Protein AF-A0A523AVA7-F1 (afdb_monomer)

Solvent-accessible surface area (backbone atoms only — not comparable to full-atom values): 9186 Å² total; per-residue (Å²): 134,86,72,50,60,43,30,73,66,47,53,52,54,49,42,49,76,32,59,46,84,69,52,83,42,80,52,64,65,66,61,36,31,76,65,49,27,34,53,84,92,62,74,64,76,43,40,34,35,36,34,74,67,96,50,44,37,29,33,41,36,34,26,89,62,68,74,58,68,70,55,53,47,49,32,48,53,27,35,21,56,64,68,71,31,37,34,43,35,33,42,17,39,35,54,38,27,37,42,38,38,48,47,73,74,80,73,64,92,55,73,65,50,72,48,79,48,58,57,54,83,48,73,68,53,50,55,39,57,56,42,62,42,53,73,47,82,91,44,38,62,58,40,52,50,74,48,38,64,53,58,68,61,58,50,51,55,54,55,51,59,54,60,76,75,106

Secondary structure (DSSP, 8-state):
-PPP-BSHHHHHHHHHHTT-----EEPPHHHHHHTTSS-TT---SEEEEEEE-SSEEEEEEE-SSPPPHHHHHHHHHHHHHHH-SEEEEEEE-BSEEEEEE--SSTTS-PPPEEEEEESB--HHHHHHHHHT----HHHHHHHHHHTS--HHHHHHHHHHHHHH--

Structure (mmCIF, N/CA/C/O backbone):
data_AF-A0A523AVA7-F1
#
_entry.id   AF-A0A523AVA7-F1
#
loop_
_atom_site.group_PDB
_atom_site.id
_atom_site.type_symbol
_atom_site.label_atom_id
_atom_site.label_alt_id
_atom_site.label_comp_id
_atom_site.label_asym_id
_atom_site.label_entity_id
_atom_site.label_seq_id
_atom_site.pdbx_PDB_ins_code
_atom_site.Cartn_x
_atom_site.Cartn_y
_atom_site.Cartn_z
_atom_site.occupancy
_atom_site.B_iso_or_equiv
_atom_site.auth_seq_id
_atom_site.auth_comp_id
_atom_site.auth_asym_id
_atom_site.auth_atom_id
_atom_site.pdbx_PDB_model_num
ATOM 1 N N . MET A 1 1 ? 22.298 18.029 4.481 1.00 49.22 1 MET A N 1
ATOM 2 C CA . MET A 1 1 ? 21.023 17.410 4.899 1.00 49.22 1 MET A CA 1
ATOM 3 C C . MET A 1 1 ? 20.879 16.145 4.081 1.00 49.22 1 MET A C 1
ATOM 5 O O . MET A 1 1 ? 21.023 16.239 2.869 1.00 49.22 1 MET A O 1
ATOM 9 N N . GLU A 1 2 ? 20.735 14.991 4.726 1.00 56.56 2 GLU A N 1
ATOM 10 C CA . GLU A 1 2 ? 20.594 13.702 4.036 1.00 56.56 2 GLU A CA 1
ATOM 11 C C . GLU A 1 2 ? 19.171 13.558 3.483 1.00 56.56 2 GLU A C 1
ATOM 13 O O . GLU A 1 2 ? 18.215 14.003 4.117 1.00 56.56 2 GLU A O 1
ATOM 18 N N . ALA A 1 3 ? 19.050 13.011 2.272 1.00 71.81 3 ALA A N 1
ATOM 19 C CA . ALA A 1 3 ? 17.760 12.713 1.659 1.00 71.81 3 ALA A CA 1
ATOM 20 C C . ALA A 1 3 ? 17.135 11.487 2.338 1.00 71.81 3 ALA A C 1
ATOM 22 O O . ALA A 1 3 ? 17.839 10.525 2.655 1.00 71.81 3 ALA A O 1
ATOM 23 N N . GLU A 1 4 ? 15.820 11.517 2.544 1.00 82.94 4 GLU A N 1
ATOM 24 C CA . GLU A 1 4 ? 15.097 10.381 3.113 1.00 82.94 4 GLU A CA 1
ATOM 25 C C . GLU A 1 4 ? 15.089 9.221 2.103 1.00 82.94 4 GLU A C 1
ATOM 27 O O . GLU A 1 4 ? 14.987 9.431 0.894 1.00 82.94 4 GLU A O 1
ATOM 32 N N . THR A 1 5 ? 15.205 7.982 2.585 1.00 91.31 5 THR A N 1
ATOM 33 C CA . THR A 1 5 ? 15.188 6.787 1.727 1.00 91.31 5 THR A CA 1
ATOM 34 C C . THR A 1 5 ? 13.878 6.030 1.929 1.00 91.31 5 THR A C 1
ATOM 36 O O . THR A 1 5 ? 13.710 5.335 2.928 1.00 91.31 5 THR A O 1
ATOM 39 N N . PHE A 1 6 ? 12.953 6.100 0.970 1.00 93.81 6 PHE A N 1
ATOM 40 C CA . PHE A 1 6 ? 11.614 5.496 1.090 1.00 93.81 6 PHE A CA 1
ATOM 41 C C . PHE A 1 6 ? 11.568 4.016 0.686 1.00 93.81 6 PHE A C 1
ATOM 43 O O . PHE A 1 6 ? 10.702 3.598 -0.080 1.00 93.81 6 PHE A O 1
ATOM 50 N N . ASN A 1 7 ? 12.518 3.206 1.148 1.00 93.81 7 ASN A N 1
ATOM 51 C CA . ASN A 1 7 ? 12.655 1.793 0.772 1.00 93.81 7 ASN A CA 1
ATOM 52 C C . ASN A 1 7 ? 11.729 0.848 1.580 1.00 93.81 7 ASN A C 1
ATOM 54 O O . ASN A 1 7 ? 10.851 1.275 2.329 1.00 93.81 7 ASN A O 1
ATOM 58 N N . LYS A 1 8 ? 11.925 -0.472 1.433 1.00 95.69 8 LYS A N 1
ATOM 59 C CA . LYS A 1 8 ? 11.193 -1.496 2.199 1.00 95.69 8 LYS A CA 1
ATOM 60 C C . LYS A 1 8 ? 11.311 -1.279 3.717 1.00 95.69 8 LYS A C 1
ATOM 62 O O . LYS A 1 8 ? 10.302 -1.350 4.412 1.00 95.69 8 LYS A O 1
ATOM 67 N N . THR A 1 9 ? 12.517 -1.006 4.216 1.00 96.56 9 THR A N 1
ATOM 68 C CA . THR A 1 9 ? 12.782 -0.781 5.645 1.00 96.56 9 THR A CA 1
ATOM 69 C C . THR A 1 9 ? 11.982 0.405 6.172 1.00 96.56 9 THR A C 1
ATOM 71 O O . THR A 1 9 ? 11.299 0.265 7.181 1.00 96.56 9 THR A O 1
ATOM 74 N N . PHE A 1 10 ? 11.972 1.526 5.442 1.00 96.44 10 PHE A N 1
ATOM 75 C CA . PHE A 1 10 ? 11.173 2.703 5.792 1.00 96.44 10 PHE A CA 1
ATOM 76 C C . PHE A 1 10 ? 9.693 2.354 6.000 1.00 96.44 10 PHE A C 1
ATOM 78 O O . PHE A 1 10 ? 9.095 2.739 7.007 1.00 96.44 10 PHE A O 1
ATOM 85 N N . TRP A 1 11 ? 9.096 1.594 5.079 1.00 97.56 11 TRP A N 1
ATOM 86 C CA . TRP A 1 11 ? 7.684 1.219 5.179 1.00 97.56 11 TRP A CA 1
ATOM 87 C C . TRP A 1 11 ? 7.405 0.234 6.311 1.00 97.56 11 TRP A C 1
A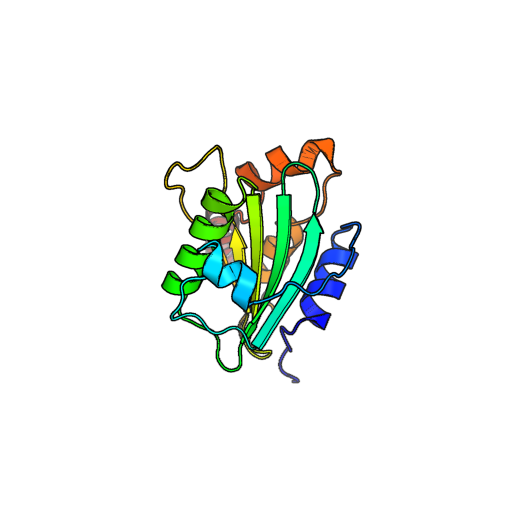TOM 89 O O . TRP A 1 11 ? 6.397 0.383 6.999 1.00 97.56 11 TRP A O 1
ATOM 99 N N . ILE A 1 12 ? 8.295 -0.730 6.549 1.00 97.62 12 ILE A N 1
ATOM 100 C CA . ILE A 1 12 ? 8.174 -1.650 7.687 1.00 97.62 12 ILE A CA 1
ATOM 101 C C . ILE A 1 12 ? 8.213 -0.872 9.001 1.00 97.62 12 ILE A C 1
ATOM 103 O O . ILE A 1 12 ? 7.301 -1.006 9.813 1.00 97.62 12 ILE A O 1
ATOM 107 N N . GLU A 1 13 ? 9.217 -0.019 9.194 1.00 97.19 13 GLU A N 1
ATOM 108 C CA . GLU A 1 13 ? 9.348 0.788 10.409 1.00 97.19 13 GLU A CA 1
ATOM 109 C C . GLU A 1 13 ? 8.162 1.738 10.595 1.00 97.19 13 GLU A C 1
ATOM 111 O O . GLU A 1 13 ? 7.665 1.908 11.709 1.00 97.19 13 GLU A O 1
ATOM 116 N N . THR A 1 14 ? 7.678 2.339 9.505 1.00 96.94 14 THR A N 1
ATOM 117 C CA . THR A 1 14 ? 6.498 3.209 9.528 1.00 96.94 14 THR A CA 1
ATOM 118 C C . THR A 1 14 ? 5.270 2.430 9.988 1.00 96.94 14 THR A C 1
ATOM 120 O O . THR A 1 14 ? 4.615 2.832 10.946 1.00 96.94 14 THR A O 1
ATOM 123 N N . LEU A 1 15 ? 4.978 1.275 9.387 1.00 97.62 15 LEU A N 1
ATOM 124 C CA . LEU A 1 15 ? 3.816 0.474 9.773 1.00 97.62 15 LEU A CA 1
ATOM 125 C C . LEU A 1 15 ? 3.930 -0.088 11.199 1.00 97.62 15 LEU A C 1
ATOM 127 O O . LEU A 1 15 ? 2.924 -0.157 11.905 1.00 97.62 15 LEU A O 1
ATOM 131 N N . GLN A 1 16 ? 5.138 -0.429 11.660 1.00 97.38 16 GLN A N 1
ATOM 132 C CA . GLN A 1 16 ? 5.374 -0.807 13.058 1.00 97.38 16 GLN A CA 1
ATOM 133 C C . GLN A 1 16 ? 5.034 0.341 14.016 1.00 97.38 16 GLN A C 1
ATOM 135 O O . GLN A 1 16 ? 4.295 0.133 14.977 1.00 97.38 16 GLN A O 1
ATOM 140 N N . LYS A 1 17 ? 5.504 1.567 13.739 1.00 97.62 17 LYS A N 1
ATOM 141 C CA . LYS A 1 17 ? 5.187 2.772 14.539 1.00 97.62 17 LYS A CA 1
ATOM 142 C C . LYS A 1 17 ? 3.691 3.104 14.535 1.00 97.62 17 LYS A C 1
ATOM 144 O O . LYS A 1 17 ? 3.152 3.608 15.524 1.00 97.62 17 LYS A O 1
ATOM 149 N N . LEU A 1 18 ? 3.014 2.789 13.434 1.00 97.25 18 LEU A N 1
ATOM 150 C CA . LEU A 1 18 ? 1.567 2.914 13.284 1.00 97.25 18 LEU A CA 1
ATOM 151 C C . LEU A 1 18 ? 0.780 1.787 13.977 1.00 97.25 18 LEU A C 1
ATOM 153 O O . LEU A 1 18 ? -0.447 1.855 14.013 1.00 97.25 18 LEU A O 1
ATOM 157 N N . GLY A 1 19 ? 1.452 0.788 14.558 1.00 97.50 19 GLY A N 1
ATOM 158 C CA . GLY A 1 19 ? 0.841 -0.255 15.385 1.00 97.50 19 GLY A CA 1
ATOM 159 C C . GLY A 1 19 ? 0.347 -1.488 14.627 1.00 97.50 19 GLY A C 1
ATOM 160 O O . GLY A 1 19 ? -0.403 -2.279 15.198 1.00 97.50 19 GLY A O 1
ATOM 161 N N . TYR A 1 20 ? 0.734 -1.678 13.361 1.00 97.69 20 TYR A N 1
ATOM 162 C CA . TYR A 1 20 ? 0.325 -2.864 12.605 1.00 97.69 20 TYR A CA 1
ATOM 163 C C . TYR A 1 20 ? 1.029 -4.133 13.116 1.00 97.69 20 TYR A C 1
ATOM 165 O O . TYR A 1 20 ? 2.250 -4.128 13.296 1.00 97.69 20 TYR A O 1
ATOM 173 N N . PRO A 1 21 ? 0.308 -5.260 13.271 1.00 96.31 21 PRO A N 1
ATOM 174 C CA . PRO A 1 21 ? 0.916 -6.551 13.572 1.00 96.31 21 PRO A CA 1
ATOM 175 C C . PRO A 1 21 ? 1.519 -7.143 12.291 1.00 96.31 21 PRO A C 1
ATOM 177 O O . PRO A 1 21 ? 0.870 -7.895 11.561 1.00 96.31 21 PRO A O 1
ATOM 180 N N . LEU A 1 22 ? 2.751 -6.741 11.980 1.00 96.69 22 LEU A N 1
ATOM 181 C CA . LEU A 1 22 ? 3.399 -7.099 10.722 1.00 96.69 22 LEU A CA 1
ATOM 182 C C . LEU A 1 22 ? 3.791 -8.573 10.645 1.00 96.69 22 LEU A C 1
ATOM 184 O O . LEU A 1 22 ? 4.282 -9.168 11.604 1.00 96.69 22 LEU A O 1
ATOM 188 N N . ARG A 1 23 ? 3.643 -9.129 9.443 1.00 95.25 23 ARG A N 1
ATOM 189 C CA . ARG A 1 23 ? 4.196 -10.421 9.043 1.00 95.25 23 ARG A CA 1
ATOM 190 C C . ARG A 1 23 ? 4.670 -10.316 7.603 1.00 95.25 23 ARG A C 1
ATOM 192 O O . ARG A 1 23 ? 3.862 -10.186 6.687 1.00 95.25 23 ARG A O 1
ATOM 199 N N . GLU A 1 24 ? 5.980 -10.382 7.427 1.00 96.12 24 GLU A N 1
ATOM 200 C CA . GLU A 1 24 ? 6.601 -10.305 6.112 1.00 96.12 24 GLU A CA 1
ATOM 201 C C . GLU A 1 24 ? 6.527 -11.644 5.380 1.00 96.12 24 GLU A C 1
ATOM 203 O O . GLU A 1 24 ? 6.891 -12.691 5.915 1.00 96.12 24 GLU A O 1
ATOM 208 N N . GLU A 1 25 ? 6.090 -11.597 4.129 1.00 97.94 25 GLU A N 1
ATOM 209 C CA . GLU A 1 25 ? 6.066 -12.734 3.223 1.00 97.94 25 GLU A CA 1
ATOM 210 C C . GLU A 1 25 ? 6.360 -12.256 1.809 1.00 97.94 25 GLU A C 1
ATOM 212 O O . GLU A 1 25 ? 5.692 -11.361 1.285 1.00 97.94 25 GLU A O 1
ATOM 217 N N . ARG A 1 26 ? 7.365 -12.861 1.183 1.00 98.06 26 ARG A N 1
ATOM 218 C CA . ARG A 1 26 ? 7.686 -12.589 -0.212 1.00 98.06 26 ARG A CA 1
ATOM 219 C C . ARG A 1 26 ? 6.632 -13.238 -1.106 1.00 98.06 26 ARG A C 1
ATOM 221 O O . ARG A 1 26 ? 6.373 -14.431 -0.968 1.00 98.06 26 ARG A O 1
ATOM 228 N N . LEU A 1 27 ? 6.034 -12.460 -2.002 1.00 98.06 27 LEU A N 1
ATOM 229 C CA . LEU A 1 27 ? 5.066 -12.955 -2.977 1.00 98.06 27 LEU A CA 1
ATOM 230 C C . LEU A 1 27 ? 5.764 -13.252 -4.304 1.00 98.06 27 LEU A C 1
ATOM 232 O O . LEU A 1 27 ? 6.643 -12.504 -4.732 1.00 98.06 27 LEU A O 1
ATOM 236 N N . ASP A 1 28 ? 5.348 -14.330 -4.963 1.00 97.81 28 ASP A N 1
ATOM 237 C CA . ASP A 1 28 ? 5.849 -14.682 -6.287 1.00 97.81 28 ASP A CA 1
ATOM 238 C C . ASP A 1 28 ? 5.257 -13.756 -7.361 1.00 97.81 28 ASP A C 1
ATOM 240 O O . ASP A 1 28 ? 4.039 -13.646 -7.513 1.00 97.81 28 ASP A O 1
ATOM 244 N N . ILE A 1 29 ? 6.126 -13.055 -8.092 1.00 98.12 29 ILE A N 1
ATOM 245 C CA . ILE A 1 29 ? 5.720 -12.023 -9.056 1.00 98.12 29 ILE A CA 1
ATOM 246 C C . ILE A 1 29 ? 5.014 -12.633 -10.266 1.00 98.12 29 ILE A C 1
ATOM 248 O O . ILE A 1 29 ? 4.049 -12.048 -10.755 1.00 98.12 29 ILE A O 1
ATOM 252 N N . GLU A 1 30 ? 5.479 -13.784 -10.749 1.00 97.56 30 GLU A N 1
ATOM 253 C CA . GLU A 1 30 ? 4.903 -14.420 -11.936 1.00 97.56 30 GLU A CA 1
ATOM 254 C C . GLU A 1 30 ? 3.496 -14.939 -11.635 1.00 97.56 30 GLU A C 1
ATOM 256 O O . GLU A 1 30 ? 2.568 -14.632 -12.378 1.00 97.56 30 GLU A O 1
ATOM 261 N N . THR A 1 31 ? 3.283 -15.535 -10.460 1.00 97.38 31 THR A N 1
ATOM 262 C CA . THR A 1 31 ? 1.942 -15.888 -9.970 1.00 97.38 31 THR A CA 1
ATOM 263 C C . THR A 1 31 ? 1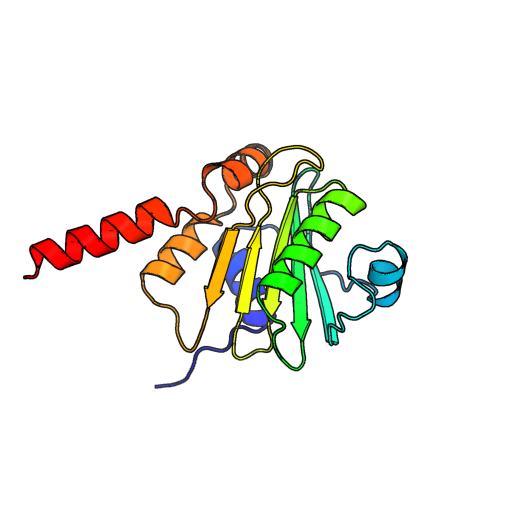.019 -14.663 -9.915 1.00 97.38 31 THR A C 1
ATOM 265 O O . THR A 1 31 ? -0.111 -14.709 -10.398 1.00 97.38 31 THR A O 1
ATOM 268 N N . LEU A 1 32 ? 1.492 -13.525 -9.385 1.00 97.75 32 LEU A N 1
ATOM 269 C CA . LEU A 1 32 ? 0.692 -12.291 -9.344 1.00 97.75 32 LEU A CA 1
ATOM 270 C C . LEU A 1 32 ? 0.349 -11.754 -10.745 1.00 97.75 32 LEU A C 1
ATOM 272 O O . LEU A 1 32 ? -0.692 -11.110 -10.918 1.00 97.75 32 LEU A O 1
ATOM 276 N N . LYS A 1 33 ? 1.209 -11.983 -11.741 1.00 97.81 33 LYS A N 1
ATOM 277 C CA . LYS A 1 33 ? 0.932 -11.622 -13.136 1.00 97.81 33 LYS A CA 1
ATOM 278 C C . LYS A 1 33 ? -0.072 -12.571 -13.780 1.00 97.81 33 LYS A C 1
ATOM 280 O O . LYS A 1 33 ? -1.006 -12.090 -14.421 1.00 97.81 33 LYS A O 1
ATOM 285 N N . ASP A 1 34 ? 0.077 -13.873 -13.564 1.00 97.25 34 ASP A N 1
ATOM 286 C CA . ASP A 1 34 ? -0.817 -14.907 -14.093 1.00 97.25 34 ASP A CA 1
ATOM 287 C C . ASP A 1 34 ? -2.248 -14.744 -13.558 1.00 97.25 34 ASP A C 1
ATOM 289 O O . ASP A 1 34 ? -3.223 -14.856 -14.302 1.00 97.25 34 ASP A O 1
ATOM 293 N N . GLU A 1 35 ? -2.390 -14.365 -12.285 1.00 96.12 35 GLU A N 1
ATOM 294 C CA . GLU A 1 35 ? -3.676 -14.018 -11.664 1.00 96.12 35 GLU A CA 1
ATOM 295 C C . GLU A 1 35 ? -4.240 -12.660 -12.141 1.00 96.12 35 GLU A C 1
ATOM 297 O O . GLU A 1 35 ? -5.372 -12.282 -11.817 1.00 96.12 35 GLU A O 1
ATOM 302 N N . GLY A 1 36 ? -3.455 -11.885 -12.894 1.00 96.44 36 GLY A N 1
ATOM 303 C CA . GLY A 1 36 ? -3.810 -10.549 -13.366 1.00 96.44 36 GLY A CA 1
ATOM 304 C C . GLY A 1 36 ? -3.847 -9.483 -12.267 1.00 96.44 36 GLY A C 1
ATOM 305 O O . GLY A 1 36 ? -4.403 -8.403 -12.494 1.00 96.44 36 GLY A O 1
ATOM 306 N N . VAL A 1 37 ? -3.281 -9.765 -11.086 1.00 96.50 37 VAL A N 1
ATOM 307 C CA . VAL A 1 37 ? -3.110 -8.801 -9.984 1.00 96.50 37 VAL A CA 1
ATOM 308 C C . VAL A 1 37 ? -2.126 -7.711 -10.404 1.00 96.50 37 VAL A C 1
ATOM 310 O O . VAL A 1 37 ? -2.399 -6.522 -10.235 1.00 96.50 37 VAL A O 1
ATOM 313 N N . ILE A 1 38 ? -1.014 -8.112 -11.021 1.00 97.62 38 ILE A N 1
ATOM 314 C CA . ILE A 1 38 ? -0.027 -7.215 -11.623 1.00 97.62 38 ILE A CA 1
ATOM 315 C C . ILE A 1 38 ? -0.148 -7.329 -13.151 1.00 97.62 38 ILE A C 1
ATOM 317 O O . ILE A 1 38 ? -0.071 -8.431 -13.683 1.00 97.62 38 ILE A O 1
ATOM 321 N N . PRO A 1 39 ? -0.348 -6.229 -13.901 1.00 95.62 39 PRO A N 1
ATOM 322 C CA . PRO A 1 39 ? -0.361 -6.297 -15.360 1.00 95.62 39 PRO A CA 1
ATOM 323 C C . PRO A 1 39 ? 0.975 -6.814 -15.915 1.00 95.62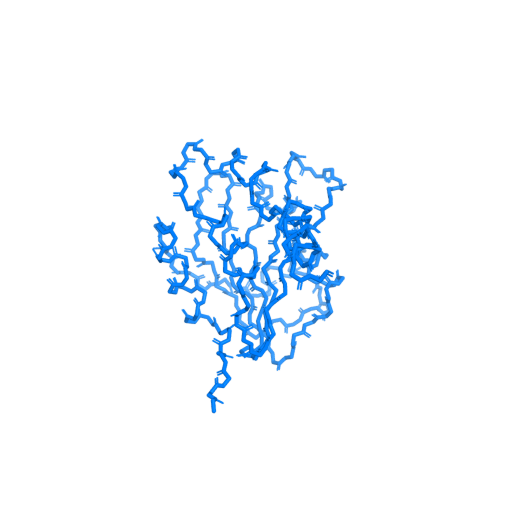 39 PRO A C 1
ATOM 325 O O . PRO A 1 39 ? 2.030 -6.427 -15.424 1.00 95.62 39 PRO A O 1
ATOM 328 N N . ALA A 1 40 ? 0.949 -7.597 -16.997 1.00 94.31 40 ALA A N 1
ATOM 329 C CA . ALA A 1 40 ? 2.146 -8.240 -17.559 1.00 94.31 40 ALA A CA 1
ATOM 330 C C . ALA A 1 40 ? 3.297 -7.274 -17.919 1.00 94.31 40 ALA A C 1
ATOM 332 O O . ALA A 1 40 ? 4.466 -7.637 -17.831 1.00 94.31 40 ALA A O 1
ATOM 333 N N . HIS A 1 41 ? 2.979 -6.032 -18.302 1.00 93.50 41 HIS A N 1
ATOM 334 C CA . HIS A 1 41 ? 3.973 -5.005 -18.636 1.00 93.50 41 HIS A CA 1
ATOM 335 C C . HIS A 1 41 ? 4.616 -4.344 -17.400 1.00 93.50 41 HIS A C 1
ATOM 337 O O . HIS A 1 41 ? 5.574 -3.585 -17.536 1.00 93.50 41 HIS A O 1
ATOM 343 N N . VAL A 1 42 ? 4.095 -4.600 -16.197 1.00 96.50 42 VAL A N 1
ATOM 344 C CA . VAL A 1 42 ? 4.609 -4.057 -14.937 1.00 96.50 42 VAL A CA 1
ATOM 345 C C . VAL A 1 42 ? 5.603 -5.050 -14.348 1.00 96.50 42 VAL A C 1
ATOM 347 O O . VAL A 1 42 ? 5.287 -6.216 -14.125 1.00 96.50 42 VAL A O 1
ATOM 350 N N . SER A 1 43 ? 6.821 -4.576 -14.097 1.00 95.31 43 SER A N 1
ATOM 3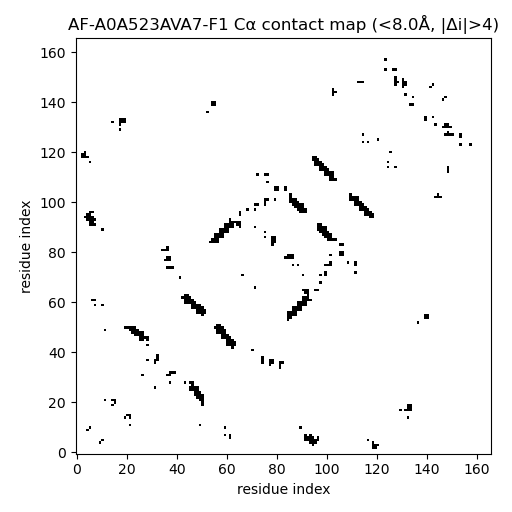51 C CA . SER A 1 43 ? 7.937 -5.411 -13.645 1.00 95.31 43 SER A CA 1
ATOM 352 C C . SER A 1 43 ? 8.500 -4.887 -12.323 1.00 95.31 43 SER A C 1
ATOM 354 O O . SER A 1 43 ? 9.481 -4.139 -12.337 1.00 95.31 43 SER A O 1
ATOM 356 N N . PRO A 1 44 ? 7.874 -5.212 -11.176 1.00 97.38 44 PRO A N 1
ATOM 357 C CA . PRO A 1 44 ? 8.528 -5.013 -9.891 1.00 97.38 44 PRO A CA 1
ATOM 358 C C . PRO A 1 44 ? 9.771 -5.908 -9.802 1.00 97.38 44 PRO A C 1
ATOM 360 O O . PRO A 1 44 ? 9.817 -6.994 -10.373 1.00 97.38 44 PRO A O 1
ATOM 363 N N . VAL A 1 45 ? 10.779 -5.436 -9.079 1.00 97.69 45 VAL A N 1
ATOM 364 C CA . VAL A 1 45 ? 11.974 -6.202 -8.705 1.00 97.69 45 VAL A CA 1
ATOM 365 C C . VAL A 1 45 ? 11.650 -7.157 -7.561 1.00 97.69 45 VAL A C 1
ATOM 367 O O . VAL A 1 45 ? 12.178 -8.266 -7.511 1.00 97.69 45 VAL A O 1
ATOM 370 N N . ASP A 1 46 ? 10.786 -6.730 -6.638 1.00 97.94 46 ASP A N 1
ATOM 371 C CA . ASP A 1 46 ? 10.381 -7.548 -5.503 1.00 97.94 46 ASP A CA 1
ATOM 372 C C . ASP A 1 46 ? 8.994 -7.162 -4.986 1.00 97.94 46 ASP A C 1
ATOM 374 O O . ASP A 1 46 ? 8.570 -6.011 -5.131 1.00 97.94 46 ASP A O 1
ATOM 378 N N . VAL A 1 47 ? 8.293 -8.114 -4.368 1.00 98.44 47 VAL A N 1
ATOM 379 C CA . VAL A 1 47 ? 6.969 -7.887 -3.776 1.00 98.44 47 VAL A CA 1
ATOM 380 C C . VAL A 1 47 ? 6.881 -8.573 -2.419 1.00 98.44 47 VAL A C 1
ATOM 382 O O . VAL A 1 47 ? 7.063 -9.783 -2.298 1.00 98.44 47 VAL A O 1
ATOM 385 N N . TRP A 1 48 ? 6.556 -7.794 -1.393 1.00 98.56 48 TRP A N 1
ATOM 386 C CA . TRP A 1 48 ? 6.448 -8.260 -0.015 1.00 98.56 48 TRP A CA 1
ATOM 387 C C . TRP A 1 48 ? 5.076 -7.941 0.542 1.00 98.56 48 TRP A C 1
ATOM 389 O O . TRP A 1 48 ? 4.725 -6.775 0.696 1.00 98.56 48 TRP A O 1
ATOM 399 N N . ARG A 1 49 ? 4.317 -8.964 0.917 1.00 98.44 49 ARG A N 1
ATOM 400 C CA . ARG A 1 49 ? 3.180 -8.782 1.815 1.00 98.44 49 ARG A CA 1
ATOM 401 C C . ARG A 1 49 ? 3.719 -8.508 3.213 1.00 98.44 49 ARG A C 1
ATOM 403 O O . ARG A 1 49 ? 4.588 -9.231 3.684 1.00 98.44 49 ARG A O 1
ATOM 410 N N . VAL A 1 50 ? 3.212 -7.466 3.859 1.00 98.06 50 VAL A N 1
ATOM 411 C CA . VAL A 1 50 ? 3.644 -7.046 5.204 1.00 98.06 50 VAL A CA 1
ATOM 412 C C . VAL A 1 50 ? 2.523 -7.131 6.232 1.00 98.06 50 VAL A C 1
ATOM 414 O O . VAL A 1 50 ? 2.785 -7.232 7.427 1.00 98.06 50 VAL A O 1
ATOM 417 N N . TYR A 1 51 ? 1.272 -7.119 5.778 1.00 97.75 51 TYR A N 1
ATOM 418 C CA . TYR A 1 51 ? 0.099 -7.237 6.631 1.00 97.75 51 TYR A CA 1
ATOM 419 C C . TYR A 1 51 ? -1.044 -7.898 5.861 1.00 97.75 51 TYR A C 1
ATOM 421 O O . TYR A 1 51 ? -1.195 -7.676 4.659 1.00 97.75 51 TYR A O 1
ATOM 429 N N . ARG A 1 52 ? -1.859 -8.703 6.542 1.00 96.31 52 ARG A N 1
ATOM 430 C CA . ARG A 1 52 ? -3.105 -9.232 5.985 1.00 96.31 52 ARG A CA 1
ATOM 431 C C . ARG A 1 52 ? -4.076 -9.605 7.092 1.00 96.31 52 ARG A C 1
ATOM 433 O O . ARG A 1 52 ? -3.704 -10.329 8.014 1.00 96.31 52 ARG A O 1
ATOM 440 N N . ASP A 1 53 ? -5.323 -9.193 6.932 1.00 94.81 53 ASP A N 1
ATOM 441 C CA . ASP A 1 53 ? -6.460 -9.764 7.642 1.00 94.81 53 ASP A CA 1
ATOM 442 C C . ASP A 1 53 ? -7.584 -10.155 6.659 1.00 94.81 53 ASP A C 1
ATOM 444 O O . ASP A 1 53 ? -7.323 -10.495 5.503 1.00 94.81 53 ASP A O 1
ATOM 448 N N . GLU A 1 54 ? -8.829 -10.188 7.135 1.00 91.94 54 GLU A N 1
ATOM 449 C CA . GLU A 1 54 ? -10.014 -10.571 6.351 1.00 91.94 54 GLU A CA 1
ATOM 450 C C . GLU A 1 54 ? -10.456 -9.458 5.390 1.00 91.94 54 GLU A C 1
ATOM 452 O O . GLU A 1 54 ? -11.205 -9.715 4.451 1.00 91.94 54 GLU A O 1
ATOM 457 N N . TYR A 1 55 ? -10.002 -8.223 5.623 1.00 91.19 55 TYR A N 1
ATOM 458 C CA . TYR A 1 55 ? -10.508 -7.021 4.971 1.00 91.19 55 TYR A CA 1
ATOM 459 C C . TYR A 1 55 ? -9.434 -6.258 4.203 1.00 91.19 55 TYR A C 1
ATOM 461 O O . TYR A 1 55 ? -9.743 -5.733 3.131 1.00 91.19 55 TYR A O 1
ATOM 469 N N . VAL A 1 56 ? -8.210 -6.186 4.729 1.00 95.25 56 VAL A N 1
ATOM 470 C CA . VAL A 1 56 ? -7.103 -5.374 4.217 1.00 95.25 56 VAL A CA 1
ATOM 471 C C . VAL A 1 56 ? -5.854 -6.230 4.009 1.00 95.25 56 VAL A C 1
ATOM 473 O O . VAL A 1 56 ? -5.474 -7.043 4.851 1.00 95.25 56 VAL A O 1
ATOM 476 N N . GLU A 1 57 ? -5.172 -6.009 2.887 1.00 97.12 57 GLU A N 1
ATOM 477 C CA . GLU A 1 57 ? -3.855 -6.576 2.599 1.00 97.12 57 GLU A CA 1
ATOM 478 C C . GLU A 1 57 ? -2.851 -5.454 2.339 1.00 97.12 57 GLU A C 1
ATOM 480 O O . GLU A 1 57 ? -3.035 -4.646 1.433 1.00 97.12 57 GLU A O 1
ATOM 485 N N . GLY A 1 58 ? -1.788 -5.413 3.140 1.00 98.06 58 GLY A N 1
ATOM 486 C CA . GLY A 1 58 ? -0.671 -4.492 2.987 1.00 98.06 58 GLY A CA 1
ATOM 487 C C . GLY A 1 58 ? 0.481 -5.140 2.227 1.00 98.06 58 GLY A C 1
ATOM 488 O O . GLY A 1 58 ? 0.960 -6.200 2.643 1.00 98.06 58 GLY A O 1
ATOM 489 N N . ALA A 1 59 ? 0.960 -4.508 1.155 1.00 98.56 59 ALA A N 1
ATOM 490 C CA . ALA A 1 59 ? 2.099 -5.010 0.388 1.00 98.56 59 ALA A CA 1
ATOM 491 C C . ALA A 1 59 ? 3.018 -3.896 -0.130 1.00 98.56 59 ALA A C 1
ATOM 493 O O . ALA A 1 59 ? 2.567 -2.813 -0.490 1.00 98.56 59 ALA A O 1
ATOM 494 N N . ILE A 1 60 ? 4.317 -4.184 -0.195 1.00 98.69 60 ILE A N 1
ATOM 495 C CA . ILE A 1 60 ? 5.363 -3.310 -0.723 1.00 98.69 60 ILE A CA 1
ATOM 496 C C . ILE A 1 60 ? 5.846 -3.890 -2.053 1.00 98.69 60 ILE A C 1
ATOM 498 O O . ILE A 1 60 ? 6.306 -5.029 -2.100 1.00 98.69 60 ILE A O 1
ATOM 502 N N . LEU A 1 61 ? 5.761 -3.104 -3.123 1.00 98.69 61 LEU A N 1
ATOM 503 C CA . LEU A 1 61 ? 6.268 -3.416 -4.452 1.00 98.69 61 LEU A CA 1
ATOM 504 C C . LEU A 1 61 ? 7.500 -2.545 -4.721 1.00 98.69 61 LEU A C 1
ATOM 506 O O . LEU A 1 61 ? 7.408 -1.317 -4.792 1.00 98.69 61 LEU A O 1
ATOM 510 N N . GLN A 1 62 ? 8.654 -3.185 -4.876 1.00 98.44 62 GLN A N 1
ATOM 511 C CA . GLN A 1 62 ? 9.921 -2.514 -5.149 1.00 98.44 62 GLN A CA 1
ATOM 512 C C . GLN A 1 62 ? 10.200 -2.503 -6.649 1.00 98.44 62 GLN A C 1
ATOM 514 O O . GLN A 1 62 ? 9.996 -3.507 -7.325 1.00 98.44 62 GLN A O 1
ATOM 519 N N . PHE A 1 63 ? 10.705 -1.392 -7.169 1.00 98.25 63 PHE A N 1
ATOM 520 C CA . PHE A 1 63 ? 11.039 -1.202 -8.576 1.00 98.25 63 PHE A CA 1
ATOM 521 C C . PHE A 1 63 ? 12.466 -0.681 -8.716 1.00 98.25 63 PHE A C 1
ATOM 523 O O . PHE A 1 63 ? 12.992 -0.026 -7.825 1.00 98.25 63 PHE A O 1
ATOM 530 N N . SER A 1 64 ? 13.091 -0.932 -9.864 1.00 96.69 64 SER A N 1
ATOM 531 C CA . SER A 1 64 ? 14.348 -0.265 -10.227 1.00 96.69 64 SER A CA 1
ATOM 532 C C . SER A 1 64 ? 14.134 1.218 -10.549 1.00 96.69 64 SER A C 1
ATOM 534 O O . SER A 1 64 ? 15.030 2.035 -10.354 1.00 96.69 64 SER A O 1
ATOM 536 N N . LYS A 1 65 ? 12.941 1.553 -11.049 1.00 96.25 65 LYS A N 1
ATOM 537 C CA . LYS A 1 65 ? 12.453 2.907 -11.299 1.00 96.25 65 LYS A CA 1
ATOM 538 C C . LYS A 1 65 ? 10.958 2.950 -11.019 1.00 96.25 65 LYS A C 1
ATOM 540 O O . LYS A 1 65 ? 10.222 2.110 -11.541 1.00 96.25 65 LYS A O 1
ATOM 545 N N . LEU A 1 66 ? 10.513 3.929 -10.236 1.00 95.88 66 LEU A N 1
ATOM 546 C CA . LEU A 1 66 ? 9.113 4.026 -9.845 1.00 95.88 66 LEU A CA 1
ATOM 547 C C . LEU A 1 66 ? 8.205 4.207 -11.083 1.00 95.88 66 LEU A C 1
ATOM 549 O O . LEU A 1 66 ? 8.465 5.085 -11.916 1.00 95.88 66 LEU A O 1
ATOM 553 N N . PRO A 1 67 ? 7.155 3.381 -11.253 1.00 96.06 67 PRO A N 1
ATOM 554 C CA . PRO A 1 67 ? 6.240 3.521 -12.376 1.00 96.06 67 PRO A CA 1
ATOM 555 C C . PRO A 1 67 ? 5.323 4.746 -12.200 1.00 96.06 67 PRO A C 1
ATOM 557 O O . PRO A 1 67 ? 5.136 5.227 -11.083 1.00 96.06 67 PRO A O 1
ATOM 560 N N . PRO A 1 68 ? 4.703 5.257 -13.280 1.00 95.31 68 PRO A N 1
ATOM 561 C CA . PRO A 1 68 ? 3.759 6.367 -13.186 1.00 95.31 68 PRO A CA 1
ATOM 562 C C . PRO A 1 68 ? 2.568 6.056 -12.273 1.00 95.31 68 PRO A C 1
ATOM 564 O O . PRO A 1 68 ? 2.100 4.918 -12.209 1.00 95.31 68 PRO A O 1
ATOM 567 N N . ARG A 1 69 ? 1.987 7.094 -11.654 1.00 93.56 69 ARG A N 1
ATOM 568 C CA . ARG A 1 69 ? 0.814 6.966 -10.766 1.00 93.56 69 ARG A CA 1
ATOM 569 C C . ARG A 1 69 ? -0.339 6.176 -11.388 1.00 93.56 69 ARG A C 1
ATOM 571 O O . ARG A 1 69 ? -0.956 5.379 -10.695 1.00 93.56 69 ARG A O 1
ATOM 578 N N . SER A 1 70 ? -0.604 6.358 -12.684 1.00 93.31 70 SER A N 1
ATOM 579 C CA . SER A 1 70 ? -1.661 5.636 -13.406 1.00 93.31 70 SER A CA 1
ATOM 580 C C . SER A 1 70 ? -1.462 4.117 -13.388 1.00 93.31 70 SER A C 1
ATOM 582 O O . SER A 1 70 ? -2.432 3.378 -13.219 1.00 93.31 70 SER A O 1
ATOM 584 N N . VAL A 1 71 ? -0.214 3.656 -13.495 1.00 96.25 71 VAL A N 1
ATOM 585 C CA . VAL A 1 71 ? 0.152 2.237 -13.408 1.00 96.25 71 VAL A CA 1
ATOM 586 C C . VAL A 1 71 ? -0.046 1.731 -11.981 1.00 96.25 71 VAL A C 1
ATOM 588 O O . VAL A 1 71 ? -0.679 0.696 -11.785 1.00 96.25 71 VAL A O 1
ATOM 591 N N . CYS A 1 72 ? 0.401 2.485 -10.972 1.00 96.88 72 CYS A N 1
ATOM 592 C CA . CYS A 1 72 ? 0.173 2.142 -9.564 1.00 96.88 72 CYS A CA 1
ATOM 593 C C . CYS A 1 72 ? -1.325 2.038 -9.241 1.00 96.88 72 CYS A C 1
ATOM 595 O O . CYS A 1 72 ? -1.761 1.085 -8.596 1.00 96.88 72 CYS A O 1
ATOM 597 N N . SER A 1 73 ? -2.137 2.974 -9.745 1.00 95.00 73 SER A N 1
ATOM 598 C CA . SER A 1 73 ? -3.595 2.925 -9.606 1.00 95.00 73 SER A CA 1
ATOM 599 C C . SER A 1 73 ? -4.202 1.702 -10.285 1.00 95.00 73 SER A C 1
ATOM 601 O O . SER A 1 73 ? -5.136 1.110 -9.750 1.00 95.00 73 SER A O 1
ATOM 603 N N . GLN A 1 74 ? -3.711 1.330 -11.470 1.00 95.12 74 GLN A N 1
ATOM 604 C CA . GLN A 1 74 ? -4.175 0.136 -12.172 1.00 95.12 74 GLN A CA 1
ATOM 605 C C . GLN A 1 74 ? -3.863 -1.127 -11.366 1.00 95.12 74 GLN A C 1
ATOM 607 O O . GLN A 1 74 ? -4.763 -1.933 -11.145 1.00 95.12 74 GLN A O 1
ATOM 612 N N . VAL A 1 75 ? -2.628 -1.266 -10.874 1.00 97.00 75 VAL A N 1
ATOM 613 C CA . VAL A 1 75 ? -2.225 -2.387 -10.013 1.00 97.00 75 VAL A CA 1
ATOM 614 C C . VAL A 1 75 ? -3.104 -2.448 -8.768 1.00 97.00 75 VAL A C 1
ATOM 616 O O . VAL A 1 75 ? -3.627 -3.509 -8.458 1.00 97.00 75 VAL A O 1
ATOM 619 N N . ALA A 1 76 ? -3.352 -1.325 -8.088 1.00 95.88 76 ALA A N 1
ATOM 620 C CA . ALA A 1 76 ? -4.191 -1.305 -6.890 1.00 95.88 76 ALA A CA 1
ATOM 621 C C . ALA A 1 76 ? -5.641 -1.741 -7.172 1.00 95.88 76 ALA A C 1
ATOM 623 O O . ALA A 1 76 ? -6.211 -2.541 -6.429 1.00 95.88 76 ALA A O 1
ATOM 624 N N . ARG A 1 77 ? -6.235 -1.291 -8.284 1.00 94.31 77 ARG A N 1
ATOM 625 C CA . ARG A 1 77 ? -7.579 -1.734 -8.700 1.00 94.31 77 ARG A CA 1
ATOM 626 C C . ARG A 1 77 ? -7.615 -3.220 -9.057 1.00 94.31 77 ARG A C 1
ATOM 628 O O . ARG A 1 77 ? -8.560 -3.920 -8.684 1.00 94.31 77 ARG A O 1
ATOM 635 N N . ASN A 1 78 ? -6.594 -3.713 -9.750 1.00 95.25 78 ASN A N 1
ATOM 636 C CA . ASN A 1 78 ? -6.464 -5.133 -10.059 1.00 95.25 78 ASN A CA 1
ATOM 637 C C . ASN A 1 78 ? -6.300 -5.955 -8.779 1.00 95.25 78 ASN A C 1
ATOM 639 O O . ASN A 1 78 ? -6.983 -6.957 -8.613 1.00 95.25 78 ASN A O 1
ATOM 643 N N . TRP A 1 79 ? -5.491 -5.490 -7.829 1.00 95.56 79 TRP A N 1
ATOM 644 C CA . TRP A 1 79 ? -5.325 -6.123 -6.523 1.00 95.56 79 TRP A CA 1
ATOM 645 C C . TRP A 1 79 ? -6.660 -6.284 -5.803 1.00 95.56 79 TRP A C 1
ATOM 647 O O . TRP A 1 79 ? -7.018 -7.396 -5.416 1.00 95.56 79 TRP A O 1
ATOM 657 N N . LYS A 1 80 ? -7.444 -5.200 -5.713 1.00 93.56 80 LYS A N 1
ATOM 658 C CA . LYS A 1 80 ? -8.778 -5.224 -5.102 1.00 93.56 80 LYS A CA 1
ATOM 659 C C . LYS A 1 80 ? -9.718 -6.195 -5.811 1.00 93.56 80 LYS A C 1
ATOM 661 O O . LYS A 1 80 ? -10.357 -7.015 -5.164 1.00 93.56 80 LYS A O 1
ATOM 666 N N . SER A 1 81 ? -9.806 -6.116 -7.137 1.00 92.25 81 SER A N 1
ATOM 667 C CA . SER A 1 81 ? -10.786 -6.886 -7.916 1.00 92.25 81 SER A CA 1
ATOM 668 C C . SER A 1 81 ? -10.435 -8.365 -8.080 1.00 92.25 81 SER A C 1
ATOM 670 O O . SER A 1 81 ? -11.339 -9.195 -8.101 1.00 92.25 81 SER A O 1
ATOM 672 N N . ARG A 1 82 ? -9.147 -8.711 -8.176 1.00 94.19 82 ARG A N 1
ATOM 673 C CA . ARG A 1 82 ? -8.679 -10.094 -8.350 1.00 94.19 82 ARG A CA 1
ATOM 674 C C . ARG A 1 82 ? -8.599 -10.854 -7.033 1.00 94.19 82 ARG A C 1
ATOM 676 O O . ARG A 1 82 ? -8.921 -12.034 -7.005 1.00 94.19 82 ARG A O 1
ATOM 683 N N . ARG A 1 83 ? -8.206 -10.183 -5.945 1.00 92.50 83 ARG A N 1
ATOM 684 C CA . ARG A 1 83 ? -8.042 -10.810 -4.620 1.00 92.50 83 ARG A CA 1
ATOM 685 C C . ARG A 1 83 ? -9.207 -10.544 -3.668 1.00 92.50 83 ARG A C 1
ATOM 687 O O . ARG A 1 83 ? -9.226 -11.111 -2.582 1.00 92.50 83 ARG A O 1
ATOM 694 N N . LEU A 1 84 ? -10.164 -9.701 -4.070 1.00 91.88 84 LEU A N 1
ATOM 695 C CA . LEU A 1 84 ? -11.364 -9.336 -3.304 1.00 91.88 84 LEU A CA 1
ATOM 696 C C . LEU A 1 84 ? -11.046 -8.805 -1.895 1.00 91.88 84 LEU A C 1
ATOM 698 O O . LEU A 1 84 ? -11.768 -9.074 -0.939 1.00 91.88 84 LEU A O 1
ATOM 702 N N . ILE A 1 85 ? -9.962 -8.033 -1.774 1.00 92.62 85 ILE A N 1
ATOM 703 C CA . ILE A 1 85 ? -9.454 -7.484 -0.509 1.00 92.62 85 ILE A CA 1
ATOM 704 C C . ILE A 1 85 ? -9.040 -6.020 -0.690 1.00 92.62 85 ILE A C 1
ATOM 706 O O . ILE A 1 85 ? -8.585 -5.643 -1.769 1.00 92.62 85 ILE A O 1
ATOM 710 N N . ARG A 1 86 ? -9.189 -5.176 0.340 1.00 93.81 86 ARG A N 1
ATOM 711 C CA . ARG A 1 86 ? -8.769 -3.765 0.282 1.00 93.81 86 ARG A CA 1
ATOM 712 C C . ARG A 1 86 ? -7.240 -3.680 0.265 1.00 93.81 86 ARG A C 1
ATOM 714 O O . ARG A 1 86 ? -6.604 -4.140 1.213 1.00 93.81 86 ARG A O 1
ATOM 721 N N . PRO A 1 87 ? -6.624 -3.116 -0.780 1.00 96.06 87 PRO A N 1
ATOM 722 C CA . PRO A 1 87 ? -5.176 -3.139 -0.904 1.00 96.06 87 PRO A CA 1
ATOM 723 C C . PRO A 1 87 ? -4.554 -1.876 -0.287 1.00 96.06 87 PRO A C 1
ATOM 725 O O . PRO A 1 87 ? -4.904 -0.759 -0.657 1.00 96.06 87 PRO A O 1
ATOM 728 N N . LEU A 1 88 ? -3.622 -2.030 0.647 1.00 97.44 88 LEU A N 1
ATOM 729 C CA . LEU A 1 88 ? -2.752 -0.961 1.137 1.00 97.44 88 LEU A CA 1
ATOM 730 C C . LEU A 1 88 ? -1.369 -1.160 0.504 1.00 97.44 88 LEU A C 1
ATOM 732 O O . LEU A 1 88 ? -0.547 -1.925 1.007 1.00 97.44 88 LEU A O 1
ATOM 736 N N . LEU A 1 89 ? -1.146 -0.546 -0.659 1.00 98.44 89 LEU A N 1
ATOM 737 C CA . LEU A 1 89 ? 0.039 -0.822 -1.477 1.00 98.44 89 LEU A CA 1
ATOM 738 C C . LEU A 1 89 ? 1.069 0.292 -1.379 1.00 98.44 89 LEU A C 1
ATOM 740 O O . LEU A 1 89 ? 0.731 1.467 -1.498 1.00 98.44 89 LEU A O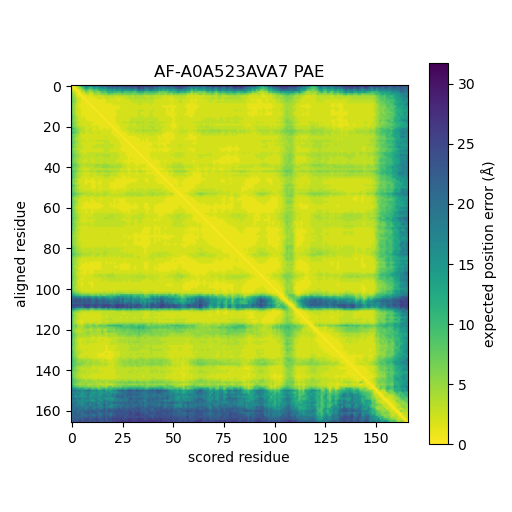 1
ATOM 744 N N . PHE A 1 90 ? 2.333 -0.095 -1.265 1.00 98.44 90 PHE A N 1
ATOM 745 C CA . PHE A 1 90 ? 3.473 0.810 -1.244 1.00 98.44 90 PHE A CA 1
ATOM 746 C C . PHE A 1 90 ? 4.372 0.519 -2.440 1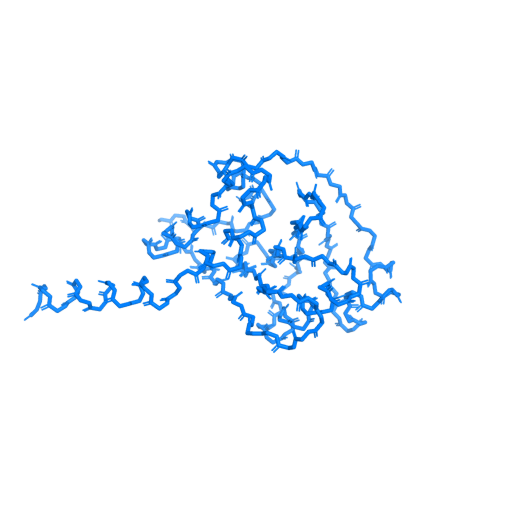.00 98.44 90 PHE A C 1
ATOM 748 O O . PHE A 1 90 ? 4.999 -0.530 -2.509 1.00 98.44 90 PHE A O 1
ATOM 755 N N . PHE A 1 91 ? 4.439 1.435 -3.396 1.00 98.56 91 PHE A N 1
ATOM 756 C CA . PHE A 1 91 ? 5.327 1.345 -4.553 1.00 98.56 91 PHE A CA 1
ATOM 757 C C . PHE A 1 91 ? 6.583 2.144 -4.238 1.00 98.56 91 PHE A C 1
ATOM 759 O O . PHE A 1 91 ? 6.465 3.280 -3.785 1.00 98.56 91 PHE A O 1
ATOM 766 N N . THR A 1 92 ? 7.773 1.595 -4.452 1.00 98.19 92 THR A N 1
ATOM 767 C CA . THR A 1 92 ? 9.021 2.304 -4.135 1.00 98.19 92 THR A CA 1
ATOM 768 C C . THR A 1 92 ? 10.153 1.939 -5.085 1.00 98.19 92 THR A C 1
ATOM 770 O O . THR A 1 92 ? 10.260 0.786 -5.497 1.00 98.19 92 THR A O 1
ATOM 773 N N . ASP A 1 93 ? 11.018 2.900 -5.401 1.00 97.00 93 ASP A N 1
ATOM 774 C CA . ASP A 1 93 ? 12.338 2.656 -6.004 1.00 97.00 93 ASP A CA 1
ATOM 775 C C . ASP A 1 93 ? 13.508 2.986 -5.058 1.00 97.00 93 ASP A C 1
ATOM 777 O O . ASP A 1 93 ? 14.669 3.059 -5.461 1.00 97.00 93 ASP A O 1
ATOM 781 N N . GLY A 1 94 ? 13.198 3.180 -3.774 1.00 93.81 94 GLY A N 1
ATOM 782 C CA . GLY A 1 94 ? 14.135 3.567 -2.725 1.00 93.81 94 GLY A CA 1
ATOM 783 C C . GLY A 1 94 ? 14.377 5.073 -2.627 1.00 93.81 94 GLY A C 1
ATOM 784 O O . GLY A 1 94 ? 14.770 5.524 -1.554 1.00 93.81 94 GLY A O 1
ATOM 785 N N . LYS A 1 95 ? 14.107 5.848 -3.684 1.00 93.38 95 LYS A N 1
ATOM 786 C CA . LYS A 1 95 ? 14.200 7.317 -3.667 1.00 93.38 95 LYS A CA 1
ATOM 787 C C . LYS A 1 95 ? 12.842 7.971 -3.513 1.00 93.38 95 LYS A C 1
ATOM 789 O O . LYS A 1 95 ? 12.725 8.913 -2.745 1.00 93.38 95 LYS A O 1
ATOM 794 N N . ASP A 1 96 ? 11.851 7.443 -4.223 1.00 94.88 96 ASP A N 1
ATOM 795 C CA . ASP A 1 96 ? 10.474 7.909 -4.230 1.00 94.88 96 ASP A CA 1
ATOM 796 C C . ASP A 1 96 ? 9.527 6.786 -3.849 1.00 94.88 96 ASP A C 1
ATOM 798 O O . ASP A 1 96 ? 9.805 5.600 -4.067 1.00 94.88 96 ASP A O 1
ATOM 802 N N . SER A 1 97 ? 8.369 7.157 -3.303 1.00 96.94 97 SER A N 1
ATOM 803 C CA . SER A 1 97 ? 7.347 6.168 -3.002 1.00 96.94 97 SER A CA 1
ATOM 804 C C . SER A 1 97 ? 5.923 6.668 -3.179 1.00 96.94 97 SER A C 1
ATOM 806 O O . SER A 1 97 ? 5.604 7.820 -2.892 1.00 96.94 97 SER A O 1
ATOM 808 N N . TYR A 1 98 ? 5.053 5.762 -3.623 1.00 97.38 98 TYR A N 1
ATOM 809 C CA . TYR A 1 98 ? 3.611 5.936 -3.549 1.00 97.38 98 TYR A CA 1
ATOM 810 C C . TYR A 1 98 ? 3.007 5.012 -2.501 1.00 97.38 98 TYR A C 1
ATOM 812 O O . TYR A 1 98 ? 3.195 3.803 -2.598 1.00 97.38 98 TYR A O 1
ATOM 820 N N . ALA A 1 99 ? 2.211 5.550 -1.579 1.00 97.12 99 ALA A N 1
ATOM 821 C CA . ALA A 1 99 ? 1.254 4.747 -0.823 1.00 97.12 99 ALA A CA 1
ATOM 822 C C . ALA A 1 99 ? -0.123 4.889 -1.472 1.00 97.12 99 ALA A C 1
ATOM 824 O O . ALA A 1 99 ? -0.549 5.997 -1.790 1.00 97.12 99 ALA A O 1
ATOM 825 N N . VAL A 1 100 ? -0.801 3.775 -1.720 1.00 96.00 100 VAL A N 1
ATOM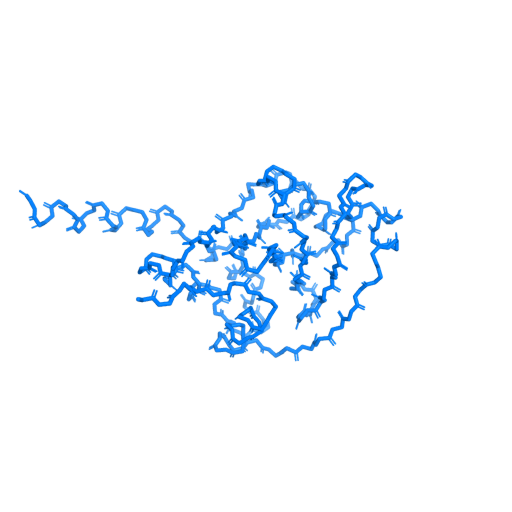 826 C CA . VAL A 1 100 ? -2.005 3.725 -2.550 1.00 96.00 100 VAL A CA 1
ATOM 827 C C . VAL A 1 100 ? -3.071 2.891 -1.862 1.00 96.00 100 VAL A C 1
ATOM 829 O O . VAL A 1 100 ? -2.810 1.759 -1.451 1.00 96.00 100 VAL A O 1
ATOM 832 N N . ILE A 1 101 ? -4.284 3.439 -1.800 1.00 94.81 101 ILE A N 1
ATOM 833 C CA . ILE A 1 101 ? -5.477 2.734 -1.334 1.00 94.81 101 ILE A CA 1
ATOM 834 C C . ILE A 1 101 ? -6.605 2.837 -2.357 1.00 94.81 101 ILE A C 1
ATOM 836 O O . ILE A 1 101 ? -6.682 3.783 -3.146 1.00 94.81 101 ILE A O 1
ATOM 840 N N . VAL A 1 102 ? -7.497 1.852 -2.323 1.00 93.19 102 VAL A N 1
ATOM 841 C CA . VAL A 1 102 ? -8.732 1.821 -3.106 1.00 93.19 102 VAL A CA 1
ATOM 842 C C . VAL A 1 102 ? -9.883 1.593 -2.125 1.00 93.19 102 VAL A C 1
ATOM 844 O O . VAL A 1 102 ? -10.218 0.430 -1.867 1.00 93.19 102 VAL A O 1
ATOM 847 N N . PRO A 1 103 ? -10.441 2.677 -1.544 1.00 89.31 103 PRO A N 1
ATOM 848 C CA . PRO A 1 103 ? -11.569 2.625 -0.612 1.00 89.31 103 PRO A CA 1
ATOM 849 C C . PRO A 1 103 ? -12.768 1.839 -1.151 1.00 89.31 103 PRO A C 1
ATOM 851 O O . PRO A 1 103 ? -12.795 1.491 -2.334 1.00 89.31 103 PRO A O 1
ATOM 854 N N . GLY A 1 104 ? -13.687 1.522 -0.234 1.00 82.50 104 GLY A N 1
ATOM 855 C CA . GLY A 1 104 ? -15.071 1.070 -0.405 1.00 82.50 104 GLY A CA 1
ATOM 856 C C . GLY A 1 104 ? -15.286 -0.365 -0.889 1.00 82.50 104 GLY A C 1
ATOM 857 O O . GLY A 1 104 ? -14.402 -1.226 -0.815 1.00 82.50 104 GLY A O 1
ATOM 858 N N . GLU A 1 105 ? -16.510 -0.684 -1.313 1.00 71.56 105 GLU A N 1
ATOM 859 C CA . GLU A 1 105 ? -17.005 -2.058 -1.444 1.00 71.56 105 GLU A CA 1
ATOM 860 C C . GLU A 1 105 ? -16.920 -2.649 -2.862 1.00 71.56 105 GLU A C 1
ATOM 862 O O . GLU A 1 105 ? -17.251 -2.026 -3.871 1.00 71.56 105 GLU A O 1
ATOM 867 N N . GLY A 1 106 ? -16.551 -3.933 -2.931 1.00 63.41 106 GLY A N 1
ATOM 868 C CA . GLY A 1 106 ? -16.606 -4.728 -4.159 1.00 63.41 106 GLY A CA 1
ATOM 869 C C . GLY A 1 106 ? -15.641 -4.267 -5.259 1.00 63.41 106 GLY A C 1
ATOM 870 O O . GLY A 1 106 ? -14.552 -3.765 -4.995 1.00 63.41 106 GLY A O 1
ATOM 871 N N . THR A 1 107 ? -16.034 -4.488 -6.516 1.00 55.59 107 THR A N 1
ATOM 872 C CA . THR A 1 107 ? -15.242 -4.188 -7.726 1.00 55.59 107 THR A CA 1
ATOM 873 C C . THR A 1 107 ? -15.593 -2.846 -8.371 1.00 55.59 107 THR A C 1
ATOM 875 O O . THR A 1 107 ? -15.089 -2.537 -9.453 1.00 55.59 107 THR A O 1
ATOM 878 N N . LYS A 1 108 ? -16.480 -2.053 -7.754 1.00 56.03 108 LYS A N 1
ATOM 879 C CA . LYS A 1 108 ? -16.901 -0.767 -8.318 1.00 56.03 108 LYS A CA 1
ATOM 880 C C . LYS A 1 108 ? -15.701 0.179 -8.384 1.00 56.03 108 LYS A C 1
ATOM 882 O O . LYS A 1 108 ? -14.831 0.165 -7.515 1.00 56.03 108 LYS A O 1
ATOM 887 N N . VAL A 1 109 ? -15.626 0.935 -9.480 1.00 54.34 109 VAL A N 1
ATOM 888 C CA . VAL A 1 109 ? -14.499 1.818 -9.794 1.00 54.34 109 VAL A CA 1
ATOM 889 C C . VAL A 1 109 ? -14.516 2.985 -8.818 1.00 54.34 109 VAL A C 1
ATOM 891 O O . VAL A 1 109 ? -15.183 3.987 -9.047 1.00 54.34 109 VAL A O 1
ATOM 894 N N . GLU A 1 110 ? -13.806 2.820 -7.713 1.00 62.09 110 GLU A N 1
ATOM 895 C CA . GLU A 1 110 ? -13.625 3.873 -6.727 1.00 62.09 110 GLU A CA 1
ATOM 896 C C . GLU A 1 110 ? -12.413 4.743 -7.054 1.00 62.09 110 GLU A C 1
ATOM 898 O O . GLU A 1 110 ? -11.498 4.370 -7.810 1.00 62.09 110 GLU A O 1
ATOM 903 N N . GLU A 1 111 ? -12.456 5.952 -6.501 1.00 82.75 111 GLU A N 1
ATOM 904 C CA . GLU A 1 111 ? -11.358 6.897 -6.539 1.00 82.75 111 GLU A CA 1
ATOM 905 C C . GLU A 1 111 ? -10.149 6.288 -5.824 1.00 82.75 111 GLU A C 1
ATOM 907 O O . GLU A 1 111 ? -10.223 5.841 -4.681 1.00 82.75 111 GLU A O 1
ATOM 912 N N . VAL A 1 112 ? -9.022 6.226 -6.531 1.00 89.88 112 VAL A N 1
ATOM 913 C CA . VAL A 1 112 ? -7.774 5.726 -5.957 1.00 89.88 112 VAL A CA 1
ATOM 914 C C . VAL A 1 112 ? -7.112 6.887 -5.241 1.00 89.88 112 VAL A C 1
ATOM 916 O O . VAL A 1 112 ? -6.742 7.869 -5.886 1.00 89.88 112 VAL A O 1
ATOM 919 N N . LYS A 1 113 ? -6.918 6.757 -3.930 1.00 91.94 113 LYS A N 1
ATOM 920 C CA . LYS A 1 113 ? -6.199 7.764 -3.150 1.00 91.94 113 LYS A CA 1
ATOM 921 C C . LYS A 1 113 ? -4.709 7.416 -3.133 1.00 91.94 113 LYS A C 1
ATOM 923 O O . LYS A 1 113 ? -4.342 6.258 -2.919 1.00 91.94 113 LYS A O 1
ATOM 928 N N . ILE A 1 114 ? -3.854 8.411 -3.379 1.00 92.38 114 ILE A N 1
ATOM 929 C CA . ILE A 1 114 ? -2.399 8.236 -3.505 1.00 92.38 114 ILE A CA 1
ATOM 930 C C . ILE A 1 114 ? -1.659 9.284 -2.681 1.00 92.38 114 ILE A C 1
ATOM 932 O O . ILE A 1 114 ? -1.809 10.478 -2.933 1.00 92.38 114 ILE A O 1
ATOM 936 N N . LEU A 1 115 ? -0.775 8.814 -1.802 1.00 93.06 115 LEU A N 1
ATOM 937 C CA . LEU A 1 115 ? 0.306 9.596 -1.211 1.00 93.06 115 LEU A CA 1
ATOM 938 C C . LEU A 1 115 ? 1.560 9.465 -2.037 1.00 93.06 115 LEU A C 1
ATOM 940 O O . LEU A 1 115 ? 1.949 8.354 -2.371 1.00 93.06 115 LEU A O 1
ATOM 944 N N . TRP A 1 116 ? 2.199 10.591 -2.334 1.00 93.06 116 TRP A N 1
ATOM 945 C CA . TRP A 1 116 ? 3.520 10.619 -2.939 1.00 93.06 116 TRP A CA 1
ATOM 946 C C . TRP A 1 116 ? 4.527 11.165 -1.940 1.00 93.06 116 TRP A C 1
ATOM 948 O O . TRP A 1 116 ? 4.373 12.288 -1.476 1.00 93.06 116 TRP A O 1
ATOM 958 N N . LEU A 1 117 ? 5.547 10.367 -1.648 1.00 92.88 117 LEU A N 1
ATOM 959 C CA . LEU A 1 117 ? 6.703 10.746 -0.852 1.00 92.88 117 LEU A CA 1
ATOM 960 C C . LEU A 1 117 ? 7.889 10.974 -1.793 1.00 92.88 117 LEU A C 1
ATOM 962 O O . LEU A 1 117 ? 8.196 10.101 -2.611 1.00 92.88 117 LEU A O 1
ATOM 966 N N . HIS A 1 118 ? 8.519 12.144 -1.681 1.00 90.12 118 HIS A N 1
ATOM 967 C CA . HIS A 1 118 ? 9.616 12.585 -2.544 1.00 90.12 118 HIS A CA 1
ATOM 968 C C . HIS A 1 118 ? 10.613 13.432 -1.752 1.00 90.12 118 HIS A C 1
ATOM 970 O O . HIS A 1 118 ? 10.202 14.379 -1.083 1.00 90.12 118 HIS A O 1
ATOM 976 N N . GLU A 1 119 ? 11.906 13.107 -1.852 1.00 83.81 119 GLU A N 1
ATOM 977 C CA . GLU A 1 119 ? 13.063 13.743 -1.183 1.00 83.81 119 GLU A CA 1
ATOM 978 C C . GLU A 1 119 ? 13.053 13.757 0.357 1.00 83.81 119 GLU A C 1
ATOM 980 O O . GLU A 1 119 ? 14.034 13.356 0.988 1.00 83.81 119 GLU A O 1
ATOM 985 N N . ARG A 1 120 ? 11.982 14.262 0.977 1.00 86.88 120 ARG A N 1
ATOM 986 C CA . ARG A 1 120 ? 11.817 14.423 2.424 1.00 86.88 120 ARG A CA 1
ATOM 987 C C . ARG A 1 120 ? 10.346 14.365 2.823 1.00 86.88 120 ARG A C 1
ATOM 989 O O . ARG A 1 120 ? 9.471 14.717 2.042 1.00 86.88 120 ARG A O 1
ATOM 996 N N . LEU A 1 121 ? 10.087 14.002 4.078 1.00 86.25 121 LEU A N 1
ATOM 997 C CA . LEU A 1 121 ? 8.745 14.056 4.659 1.00 86.25 121 LEU A CA 1
ATOM 998 C C . LEU A 1 121 ? 8.396 15.473 5.115 1.00 86.25 121 LEU A C 1
ATOM 1000 O O . LEU A 1 121 ? 8.939 15.966 6.112 1.00 86.25 121 LEU A O 1
ATOM 1004 N N . TYR A 1 122 ? 7.448 16.101 4.429 1.00 84.31 122 TYR A N 1
ATOM 1005 C CA . TYR A 1 122 ? 6.828 17.341 4.874 1.00 84.31 122 TYR A CA 1
ATOM 1006 C C . TYR A 1 122 ? 5.834 17.080 6.011 1.00 84.31 122 TYR A C 1
ATOM 1008 O O . TYR A 1 122 ? 5.437 15.946 6.285 1.00 84.31 122 TYR A O 1
ATOM 1016 N N . ARG A 1 123 ? 5.412 18.147 6.699 1.00 83.38 123 ARG A N 1
ATOM 1017 C CA . ARG A 1 123 ? 4.414 18.050 7.775 1.00 83.38 123 ARG A CA 1
ATOM 1018 C C . ARG A 1 123 ? 3.122 17.378 7.292 1.00 83.38 123 ARG A C 1
ATOM 1020 O O . ARG A 1 123 ? 2.632 16.478 7.964 1.00 83.38 123 ARG A O 1
ATOM 1027 N N . THR A 1 124 ? 2.637 17.761 6.115 1.00 83.19 124 THR A N 1
ATOM 1028 C CA . THR A 1 124 ? 1.437 17.189 5.489 1.00 83.19 124 THR A CA 1
ATOM 1029 C C . THR A 1 124 ? 1.602 15.702 5.185 1.00 83.19 124 THR A C 1
ATOM 1031 O O . THR A 1 124 ? 0.677 14.928 5.405 1.00 83.19 124 THR A O 1
ATOM 1034 N N . ASP A 1 125 ? 2.791 15.268 4.752 1.00 88.19 125 ASP A N 1
ATOM 1035 C CA . ASP A 1 125 ? 3.065 13.844 4.517 1.00 88.19 125 ASP A CA 1
ATOM 1036 C C . ASP A 1 125 ? 2.991 13.056 5.822 1.00 88.19 125 ASP A C 1
ATOM 1038 O O . ASP A 1 125 ? 2.412 11.975 5.858 1.00 88.19 125 ASP A O 1
ATOM 1042 N N . ARG A 1 126 ? 3.532 13.613 6.913 1.00 89.38 126 ARG A N 1
ATOM 1043 C CA . ARG A 1 126 ? 3.467 12.991 8.242 1.00 89.38 126 ARG A CA 1
ATOM 1044 C C . ARG A 1 126 ? 2.032 12.882 8.742 1.00 89.38 126 ARG A C 1
ATOM 1046 O O . ARG A 1 126 ? 1.663 11.828 9.235 1.00 89.38 126 ARG A O 1
ATOM 1053 N N . GLU A 1 127 ? 1.223 13.924 8.585 1.00 87.75 127 GLU A N 1
ATOM 1054 C CA . GLU A 1 127 ? -0.196 13.900 8.968 1.00 87.75 127 GLU A CA 1
ATOM 1055 C C . GLU A 1 127 ? -0.975 12.840 8.175 1.00 87.75 127 GLU A C 1
ATOM 1057 O O . GLU A 1 127 ? -1.758 12.077 8.746 1.00 87.75 127 GLU A O 1
ATOM 1062 N N . VAL A 1 128 ? -0.706 12.711 6.871 1.00 89.62 128 VAL A N 1
ATOM 1063 C CA . VAL A 1 128 ? -1.313 11.651 6.059 1.00 89.62 128 VAL A CA 1
ATOM 1064 C C . VAL A 1 128 ? -0.803 10.264 6.463 1.00 89.62 128 VAL A C 1
ATOM 1066 O O . VAL A 1 128 ? -1.605 9.334 6.551 1.00 89.62 128 VAL A O 1
ATOM 1069 N N . LEU A 1 129 ? 0.489 10.092 6.747 1.00 93.38 129 LEU A N 1
ATOM 1070 C CA . LEU A 1 129 ? 1.028 8.821 7.244 1.00 93.38 129 LEU A CA 1
ATOM 1071 C C . LEU A 1 129 ? 0.412 8.437 8.594 1.00 93.38 129 LEU A C 1
ATOM 1073 O O . LEU A 1 129 ? 0.033 7.287 8.784 1.00 93.38 129 LEU A O 1
ATOM 1077 N N . GLU A 1 130 ? 0.238 9.393 9.502 1.00 93.94 130 GLU A N 1
ATOM 1078 C CA . GLU A 1 130 ? -0.432 9.178 10.787 1.00 93.94 130 GLU A CA 1
ATOM 1079 C C . GLU A 1 130 ? -1.900 8.768 10.621 1.00 93.94 130 GLU A C 1
ATOM 1081 O O . GLU A 1 130 ? -2.402 7.963 11.407 1.00 93.94 130 GLU A O 1
ATOM 1086 N N . SER A 1 131 ? -2.576 9.222 9.558 1.00 93.50 131 SER A N 1
ATOM 1087 C CA . SER A 1 131 ? -3.941 8.769 9.249 1.00 93.50 131 SER A CA 1
ATOM 1088 C C . SER A 1 131 ? -4.036 7.263 8.985 1.00 93.50 131 SER A C 1
ATOM 1090 O O . SER A 1 131 ? -5.111 6.697 9.149 1.00 93.50 131 SER A O 1
ATOM 1092 N N . LEU A 1 132 ? -2.926 6.598 8.634 1.00 94.88 132 LEU A N 1
ATOM 1093 C CA . LEU A 1 132 ? -2.868 5.152 8.410 1.00 94.88 132 LEU A CA 1
ATOM 1094 C C . LEU A 1 132 ? -2.792 4.330 9.704 1.00 94.88 132 LEU A C 1
ATOM 1096 O O . LEU A 1 132 ? -2.713 3.105 9.622 1.00 94.88 132 LEU A O 1
ATOM 1100 N N . ARG A 1 133 ? -2.759 4.957 10.888 1.00 96.81 133 ARG A N 1
ATOM 1101 C CA . ARG A 1 133 ? -2.592 4.278 12.183 1.00 96.81 133 ARG A CA 1
ATOM 1102 C C . ARG A 1 133 ? -3.559 3.108 12.350 1.00 96.81 133 ARG A C 1
ATOM 1104 O O . ARG A 1 133 ? -4.755 3.246 12.113 1.00 96.81 133 ARG A O 1
ATOM 1111 N N . PHE A 1 134 ? -3.038 1.962 12.788 1.00 96.31 134 PHE A N 1
ATOM 1112 C CA . PHE A 1 134 ? -3.827 0.753 12.987 1.00 96.31 134 PHE A CA 1
ATOM 1113 C C . PHE A 1 134 ? -4.818 0.964 14.144 1.00 96.31 134 PHE A C 1
ATOM 1115 O O . PHE A 1 134 ? -4.395 1.084 15.296 1.00 96.31 134 PHE A O 1
ATOM 1122 N N . PRO A 1 135 ? -6.138 0.986 13.883 1.00 94.50 135 PRO A N 1
ATOM 1123 C CA . PRO A 1 135 ? -7.140 1.272 14.910 1.00 94.50 135 PRO A CA 1
ATOM 1124 C C . PRO A 1 135 ? -7.580 0.007 15.669 1.00 94.50 135 PRO A C 1
ATOM 1126 O O . PRO A 1 135 ? -8.526 0.052 16.456 1.00 94.50 135 PRO A O 1
ATOM 1129 N N . GLY A 1 136 ? -6.933 -1.132 15.400 1.00 94.81 136 GLY A N 1
ATOM 1130 C CA . GLY A 1 136 ? -7.424 -2.462 15.740 1.00 94.81 136 GLY A CA 1
ATOM 1131 C C . GLY A 1 136 ? -8.165 -3.115 14.570 1.00 94.81 136 GLY A C 1
ATOM 1132 O O . GLY A 1 136 ? -8.742 -2.445 13.714 1.00 94.81 136 GLY A O 1
ATOM 1133 N N . ARG A 1 137 ? -8.155 -4.452 14.543 1.00 91.81 137 ARG A N 1
ATOM 1134 C CA . ARG A 1 137 ? -8.671 -5.269 13.430 1.00 91.81 137 ARG A CA 1
ATOM 1135 C C . ARG A 1 137 ? -10.138 -4.975 13.100 1.00 91.81 137 ARG A C 1
ATOM 1137 O O . ARG A 1 137 ? -10.494 -4.833 11.940 1.00 91.81 137 ARG A O 1
ATOM 1144 N N . GLU A 1 138 ? -10.971 -4.827 14.127 1.00 91.25 138 GLU A N 1
ATOM 1145 C CA . GLU A 1 138 ? -12.418 -4.610 13.982 1.00 91.25 138 GLU A CA 1
ATOM 1146 C C . GLU A 1 138 ? -12.760 -3.273 13.311 1.00 91.25 138 GLU A C 1
ATOM 1148 O O . GLU A 1 138 ? -13.740 -3.181 12.578 1.00 91.25 138 GLU A O 1
ATOM 1153 N N . LYS A 1 139 ? -11.931 -2.244 13.528 1.00 94.25 139 LYS A N 1
ATOM 1154 C CA . LYS A 1 139 ? -12.153 -0.883 13.017 1.00 94.25 139 LYS A CA 1
ATOM 1155 C C . LYS A 1 139 ? -11.373 -0.579 11.742 1.00 94.25 139 LYS A C 1
ATOM 1157 O O . LYS A 1 139 ? -11.599 0.458 11.124 1.00 94.25 139 LYS A O 1
ATOM 1162 N N . LEU A 1 140 ? -10.448 -1.454 11.339 1.00 94.12 140 LEU A N 1
ATOM 1163 C CA . LEU A 1 140 ? -9.543 -1.179 10.225 1.00 94.12 140 LEU A CA 1
ATOM 1164 C C . LEU A 1 140 ? -10.296 -0.997 8.904 1.00 94.12 140 LEU A C 1
ATOM 1166 O O . LEU A 1 140 ? -9.977 -0.075 8.161 1.00 94.12 140 LEU A O 1
ATOM 1170 N N . LYS A 1 141 ? -11.309 -1.829 8.627 1.00 92.44 141 LYS A N 1
ATOM 1171 C CA . LYS A 1 141 ? -12.132 -1.710 7.410 1.00 92.44 141 LYS A CA 1
ATOM 1172 C C . LYS A 1 141 ? -12.755 -0.313 7.297 1.00 92.44 141 LYS A C 1
ATOM 1174 O O . LYS A 1 141 ? -12.636 0.332 6.261 1.00 92.44 141 LYS A O 1
ATOM 1179 N N . GLU A 1 142 ? -13.402 0.145 8.367 1.00 92.12 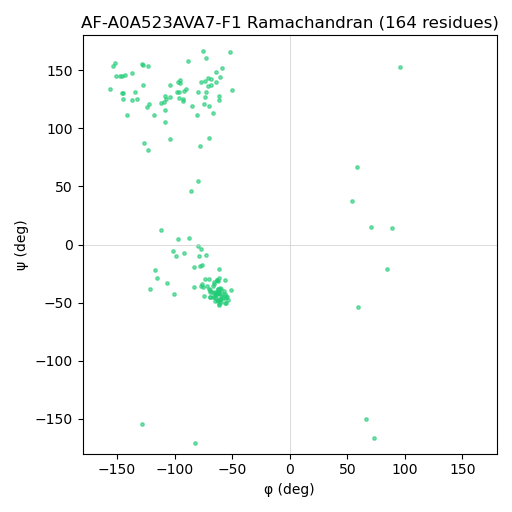142 GLU A N 1
ATOM 1180 C CA . GLU A 1 142 ? -14.079 1.443 8.406 1.00 92.12 142 GLU A CA 1
ATOM 1181 C C . GLU A 1 142 ? -13.080 2.602 8.309 1.00 92.12 142 GLU A C 1
ATOM 1183 O O . GLU A 1 142 ? -13.275 3.516 7.509 1.00 92.12 142 GLU A O 1
ATOM 1188 N N . ALA A 1 143 ? -11.978 2.543 9.065 1.00 92.69 143 ALA A N 1
ATOM 1189 C CA . ALA A 1 143 ? -10.932 3.562 9.024 1.00 92.69 143 ALA A CA 1
ATOM 1190 C C . ALA A 1 143 ? -10.269 3.660 7.641 1.00 92.69 143 ALA A C 1
ATOM 1192 O O . ALA A 1 143 ? -10.039 4.765 7.151 1.00 92.69 143 ALA A O 1
ATOM 1193 N N . TYR A 1 144 ? -10.020 2.525 6.985 1.00 92.94 144 TYR A N 1
ATOM 1194 C CA . TYR A 1 144 ? -9.472 2.475 5.631 1.00 92.94 144 TYR A CA 1
ATOM 1195 C C . TYR A 1 144 ? -10.376 3.198 4.625 1.00 92.94 144 TYR A C 1
ATOM 1197 O O . TYR A 1 144 ? -9.889 3.969 3.799 1.00 92.94 144 TYR A O 1
ATOM 1205 N N . ASP A 1 145 ? -11.689 2.974 4.702 1.00 90.38 145 ASP A N 1
ATOM 1206 C CA . ASP A 1 145 ? -12.639 3.550 3.748 1.00 90.38 145 ASP A CA 1
ATOM 1207 C C . ASP A 1 145 ? -12.889 5.048 4.004 1.00 90.38 145 ASP A C 1
ATOM 1209 O O . ASP A 1 145 ? -13.037 5.825 3.060 1.00 90.38 145 ASP A O 1
ATOM 1213 N N . THR A 1 146 ? -12.913 5.468 5.272 1.00 88.56 146 THR A N 1
ATOM 1214 C CA . THR A 1 146 ? -13.403 6.804 5.666 1.00 88.56 146 THR A CA 1
ATOM 1215 C C . THR A 1 146 ? -12.313 7.784 6.083 1.00 88.56 146 THR A C 1
ATOM 1217 O O . THR A 1 146 ? -12.450 8.984 5.859 1.00 88.56 146 THR A O 1
ATOM 1220 N N . SER A 1 147 ? -11.240 7.293 6.702 1.00 87.00 147 SER A N 1
ATOM 1221 C CA . SER A 1 147 ? -10.293 8.122 7.459 1.00 87.00 147 SER A CA 1
ATOM 1222 C C . SER A 1 147 ? -8.899 8.148 6.842 1.00 87.00 147 SER A C 1
ATOM 1224 O O . SER A 1 147 ? -8.186 9.142 6.979 1.00 87.00 147 SER A O 1
ATOM 1226 N N . PHE A 1 148 ? -8.500 7.083 6.146 1.00 88.69 148 PHE A N 1
ATOM 1227 C CA . PHE A 1 148 ? -7.192 7.034 5.504 1.00 88.69 148 PHE A CA 1
ATOM 1228 C C . PHE A 1 148 ? -7.128 8.036 4.346 1.00 88.69 148 PHE A C 1
ATOM 1230 O O . PHE A 1 148 ? -8.048 8.153 3.525 1.00 88.69 148 PHE A O 1
ATOM 1237 N N . PHE A 1 149 ? -5.995 8.734 4.277 1.00 85.81 149 PHE A N 1
ATOM 1238 C CA . PHE A 1 149 ? -5.679 9.735 3.256 1.00 85.81 149 PHE A CA 1
ATOM 1239 C C . PHE A 1 149 ? -6.691 10.896 3.204 1.00 85.81 149 PHE A C 1
ATOM 1241 O O . PHE A 1 149 ? -7.395 11.065 2.201 1.00 85.81 149 PHE A O 1
ATOM 1248 N N . PRO A 1 150 ? -6.760 11.730 4.262 1.00 77.69 150 PRO A N 1
ATOM 1249 C CA . PRO A 1 150 ? -7.674 12.868 4.352 1.00 77.69 150 PRO A CA 1
ATOM 1250 C C . PRO A 1 150 ? -7.158 14.093 3.566 1.00 77.69 150 PRO A C 1
ATOM 1252 O O . PRO A 1 150 ? -7.007 15.178 4.122 1.00 77.69 150 PRO A O 1
ATOM 1255 N N . TYR A 1 151 ? -6.854 13.930 2.273 1.00 65.12 151 TYR A N 1
ATOM 1256 C CA . TYR A 1 151 ? -6.182 14.963 1.467 1.00 65.12 151 TYR A CA 1
ATOM 1257 C C . TYR A 1 151 ? -6.902 16.304 1.412 1.00 65.12 151 TYR A C 1
ATOM 1259 O O . TYR A 1 151 ? -6.231 17.329 1.464 1.00 65.12 151 TYR A O 1
ATOM 1267 N N . GLU A 1 152 ? -8.230 16.308 1.299 1.00 58.69 152 GLU A N 1
ATOM 1268 C CA . GLU A 1 152 ? -9.005 17.554 1.257 1.00 58.69 152 GLU A CA 1
ATOM 1269 C C . GLU A 1 152 ? -8.840 18.333 2.564 1.00 58.69 152 GLU A C 1
ATOM 1271 O O . GLU A 1 152 ? -8.408 19.478 2.545 1.00 58.69 152 GLU A O 1
ATOM 1276 N N . LYS A 1 153 ? -9.010 17.658 3.705 1.00 59.16 153 LYS A N 1
ATOM 1277 C CA . LYS A 1 153 ? -8.860 18.258 5.034 1.00 59.16 153 LYS A CA 1
ATOM 1278 C C . LYS A 1 153 ? -7.449 18.805 5.291 1.00 59.16 153 LYS A C 1
ATOM 1280 O O . LYS A 1 153 ? -7.305 19.940 5.724 1.00 59.16 153 LYS A O 1
ATOM 1285 N N . VAL A 1 154 ? -6.406 18.023 4.994 1.00 58.84 154 VAL A N 1
ATOM 1286 C CA . VAL A 1 154 ? -5.003 18.442 5.210 1.00 58.84 154 VAL A CA 1
ATOM 1287 C C . VAL A 1 154 ? -4.627 19.606 4.291 1.00 58.84 154 VAL A C 1
ATOM 1289 O O . VAL A 1 154 ? -3.872 20.500 4.672 1.00 58.84 154 VAL A O 1
ATOM 1292 N N . ARG A 1 155 ? -5.155 19.613 3.065 1.00 58.09 155 ARG A N 1
ATOM 1293 C CA . ARG A 1 155 ? -4.932 20.692 2.106 1.00 58.09 155 ARG A CA 1
ATOM 1294 C C . ARG A 1 155 ? -5.634 21.978 2.544 1.00 58.09 155 ARG A C 1
ATOM 1296 O O . ARG A 1 155 ? -5.006 23.032 2.483 1.00 58.09 155 ARG A O 1
ATOM 1303 N N . ASP A 1 156 ? -6.882 21.898 2.990 1.00 57.53 156 ASP A N 1
ATOM 1304 C CA . ASP A 1 156 ? -7.654 23.058 3.442 1.00 57.53 156 ASP A CA 1
ATOM 1305 C C . ASP A 1 156 ? -7.025 23.698 4.689 1.00 57.53 156 ASP A C 1
ATOM 1307 O O . ASP A 1 156 ? -6.763 24.901 4.685 1.00 57.53 156 ASP A O 1
ATOM 1311 N N . GLU A 1 157 ? -6.638 22.892 5.685 1.00 58.38 157 GLU A N 1
ATOM 1312 C CA . GLU A 1 157 ? -5.933 23.361 6.892 1.00 58.38 157 GLU A CA 1
ATOM 1313 C C . GLU A 1 157 ? -4.579 24.020 6.558 1.00 58.38 157 GLU A C 1
ATOM 1315 O O . GLU A 1 157 ? -4.200 25.034 7.151 1.00 58.38 157 GLU A O 1
ATOM 1320 N N . PHE A 1 158 ? -3.848 23.489 5.569 1.00 60.47 158 PHE A N 1
ATOM 1321 C CA . PHE A 1 158 ? -2.592 24.083 5.104 1.00 60.47 158 PHE A CA 1
ATOM 1322 C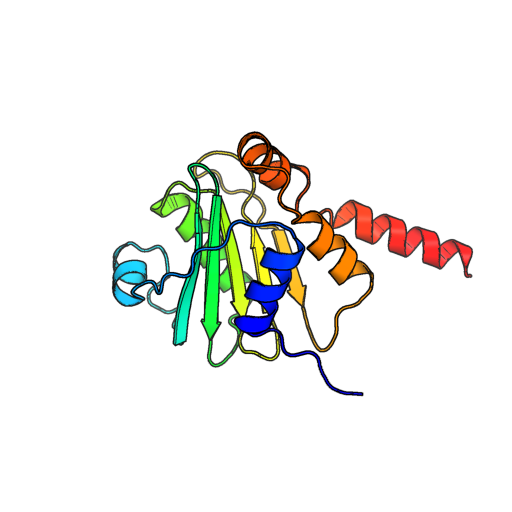 C . PHE A 1 158 ? -2.803 25.456 4.445 1.00 60.47 158 PHE A C 1
ATOM 1324 O O . PHE A 1 158 ? -2.026 26.382 4.687 1.00 60.47 158 PHE A O 1
ATOM 1331 N N . PHE A 1 159 ? -3.844 25.609 3.620 1.00 59.25 159 PHE A N 1
ATOM 1332 C CA . PHE A 1 159 ? -4.160 26.888 2.979 1.00 59.25 159 PHE A CA 1
ATOM 1333 C C . PHE A 1 159 ? -4.714 27.924 3.964 1.00 59.25 159 PHE A C 1
ATOM 1335 O O . PHE A 1 159 ? -4.399 29.106 3.818 1.00 59.25 159 PHE A O 1
ATOM 1342 N N . GLU A 1 160 ? -5.496 27.510 4.963 1.00 58.12 160 GLU A N 1
ATOM 1343 C CA . GLU A 1 160 ? -5.977 28.395 6.031 1.00 58.12 160 GLU A CA 1
ATOM 1344 C C . GLU A 1 160 ? -4.821 28.922 6.886 1.00 58.12 160 GLU A C 1
ATOM 1346 O O . GLU A 1 160 ? -4.675 30.136 7.021 1.00 58.12 160 GLU A O 1
ATOM 1351 N N . GLY A 1 161 ? -3.917 28.051 7.346 1.00 56.56 161 GLY A N 1
ATOM 1352 C CA . GLY A 1 161 ? -2.745 28.480 8.116 1.00 56.56 161 GLY A CA 1
ATOM 1353 C C . GLY A 1 161 ? -1.806 29.420 7.345 1.00 56.56 161 GLY A C 1
ATOM 1354 O O . GLY A 1 161 ? -1.160 30.279 7.940 1.00 56.56 161 GLY A O 1
ATOM 1355 N N . TYR A 1 162 ? -1.746 29.312 6.013 1.00 54.16 162 TYR A N 1
ATOM 1356 C CA . TYR A 1 162 ? -0.961 30.229 5.177 1.00 54.16 162 TYR A CA 1
ATOM 1357 C C . TYR A 1 162 ? -1.604 31.620 5.049 1.00 54.16 162 TYR A C 1
ATOM 1359 O O . TYR A 1 162 ? -0.885 32.606 4.903 1.00 54.16 162 TYR A O 1
ATOM 1367 N N . ARG A 1 163 ? -2.940 31.712 5.120 1.00 54.53 163 ARG A N 1
ATOM 1368 C CA . ARG A 1 163 ? -3.686 32.985 5.112 1.00 54.53 163 ARG A CA 1
ATOM 1369 C C . ARG A 1 163 ? -3.659 33.717 6.452 1.00 54.53 163 ARG A C 1
ATOM 1371 O O . ARG A 1 163 ? -3.976 34.892 6.484 1.00 54.53 163 ARG A O 1
ATOM 1378 N N . GLU A 1 164 ? -3.330 33.044 7.550 1.00 54.06 164 GLU A N 1
ATOM 1379 C CA . GLU A 1 164 ? -3.139 33.706 8.849 1.00 54.06 164 GLU A CA 1
ATOM 1380 C C . GLU A 1 164 ? -1.730 34.303 9.002 1.00 54.06 164 GLU A C 1
ATOM 1382 O O . GLU A 1 164 ? -1.507 35.176 9.840 1.00 54.06 164 GLU A O 1
ATOM 1387 N N . LEU A 1 165 ? -0.772 33.837 8.193 1.00 50.66 165 LEU A N 1
ATOM 1388 C CA . LEU A 1 165 ? 0.627 34.276 8.210 1.00 50.66 165 LEU A CA 1
ATOM 1389 C C . LEU A 1 165 ? 0.928 35.434 7.237 1.00 50.66 165 LEU A C 1
ATOM 1391 O O . LEU A 1 165 ? 2.038 35.969 7.279 1.00 50.66 165 LEU A O 1
ATOM 1395 N N . TYR A 1 166 ? -0.033 35.818 6.388 1.00 42.75 166 TYR A N 1
ATOM 1396 C CA . TYR A 1 166 ? 0.058 36.875 5.369 1.00 42.75 166 TYR A CA 1
ATOM 1397 C C . TYR A 1 166 ? -1.230 37.691 5.298 1.00 42.75 166 TYR A C 1
ATOM 1399 O O . TYR A 1 166 ? -1.130 38.898 4.982 1.00 42.75 166 TYR A O 1
#

Radius of gyration: 15.83 Å; Cα contacts (8 Å, |Δi|>4): 291; chains: 1; bounding box: 38×53×34 Å

Nearest PDB structures (foldseek):
  5yep-assembly1_A  TM=5.008E-01  e=7.631E+00  Shewanella oneidensis MR-1
  5v1g-assembly1_A  TM=2.023E-01  e=3.335E-01  Homo sapiens
  6m6w-assembly1_A  TM=3.571E-01  e=3.039E+00  Shewanella oneidensis MR-1
  5j0u-assembly1_A  TM=1.746E-01  e=5.449E-01  Homo sapiens

pLDDT: mean 88.78, std 13.76, range [42.75, 98.69]

Foldseek 3Di:
DDFAFCDPVVVLVLQVVLPAPWDKDWDDPVVCCVLVLQPPVDDFPTKIFTHDDPAETEMETEHCDFDDPVNVLSSQLSNCASVVHWYQYWYDPRAKIKGWTFADHYNPDGDIAIDIDHRDDDPLNVVLSNLQRPPDPVCNNVSRRPRHRPPVVSVVVVVVVVVVVD

Sequence (166 aa):
MEAETFNKTFWIETLQKLGYPLREERLDIETLKDEGVIPAHVSPVDVWRVYRDEYVEGAILQFSKLPPRSVCSQVARNWKSRRLIRPLLFFTDGKDSYAVIVPGEGTKVEEVKILWLHERLYRTDREVLESLRFPGREKLKEAYDTSFFPYEKVRDEFFEGYRELY

Mean predicted aligned error: 5.67 Å